Protein AF-A0A9D6EIA3-F1 (afdb_monomer_lite)

Foldseek 3Di:
DEQAALPCVVVVVVCVVVVHAQQAYEYAAPDDPGDTNQVVNCVVRVHAYEYDPPRPDDDDHDHDYAQDWDDPPPDIDGHD

Structure (mmCIF, N/CA/C/O backbone):
da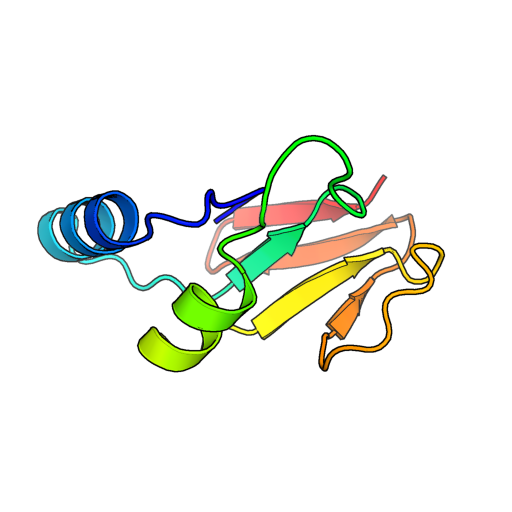ta_AF-A0A9D6EIA3-F1
#
_entry.id   AF-A0A9D6EIA3-F1
#
loop_
_atom_site.group_PDB
_atom_site.id
_atom_site.type_symbol
_atom_site.label_atom_id
_atom_site.label_alt_id
_atom_site.label_comp_id
_atom_site.label_asym_id
_atom_site.label_entity_id
_atom_site.label_seq_id
_atom_site.pdbx_PDB_ins_code
_atom_site.Cartn_x
_atom_site.Cartn_y
_atom_site.Cartn_z
_atom_site.occupancy
_atom_site.B_iso_or_equiv
_atom_site.auth_seq_id
_atom_site.auth_comp_id
_atom_site.auth_asym_id
_atom_site.auth_atom_id
_atom_site.pdbx_PDB_model_num
ATOM 1 N N . MET A 1 1 ? -4.760 4.236 0.999 1.00 96.19 1 MET A N 1
ATOM 2 C CA . MET A 1 1 ? -3.779 5.328 1.126 1.00 96.19 1 MET A CA 1
ATOM 3 C C . MET A 1 1 ? -2.897 5.303 -0.104 1.00 96.19 1 MET A C 1
ATOM 5 O O . MET A 1 1 ? -2.571 4.208 -0.535 1.00 96.19 1 MET A O 1
ATOM 9 N N . VAL A 1 2 ? -2.574 6.455 -0.681 1.00 97.19 2 VAL A N 1
ATOM 10 C CA . VAL A 1 2 ? -1.683 6.590 -1.844 1.00 97.19 2 VAL A CA 1
ATOM 11 C C . VAL A 1 2 ? -0.459 7.387 -1.395 1.00 97.19 2 VAL A C 1
ATOM 13 O O . VAL A 1 2 ? -0.661 8.403 -0.733 1.00 97.19 2 VAL A O 1
ATOM 16 N N . ASP A 1 3 ? 0.747 6.901 -1.687 1.00 96.69 3 ASP A N 1
ATOM 17 C CA . ASP A 1 3 ? 2.050 7.503 -1.345 1.00 96.69 3 ASP A CA 1
ATOM 18 C C . ASP A 1 3 ? 2.134 8.041 0.101 1.00 96.69 3 ASP A C 1
ATOM 20 O O . ASP A 1 3 ? 2.306 9.244 0.321 1.00 96.69 3 ASP A O 1
ATOM 24 N N . PRO A 1 4 ? 1.941 7.190 1.131 1.00 96.88 4 PRO A N 1
ATOM 25 C CA . PRO A 1 4 ? 2.041 7.644 2.514 1.00 96.88 4 PRO A CA 1
ATOM 26 C C . PRO A 1 4 ? 3.467 8.095 2.850 1.00 96.88 4 PRO A C 1
ATOM 28 O O . PRO A 1 4 ? 4.438 7.406 2.537 1.00 96.88 4 PRO A O 1
ATOM 31 N N . GLN A 1 5 ? 3.588 9.190 3.597 1.00 96.06 5 GLN A N 1
ATOM 32 C CA . GLN A 1 5 ? 4.855 9.593 4.205 1.00 96.06 5 GLN A CA 1
ATOM 33 C C . GLN A 1 5 ? 5.216 8.689 5.389 1.00 96.06 5 GLN A C 1
ATOM 35 O O . GLN A 1 5 ? 4.368 7.977 5.927 1.00 96.06 5 GLN A O 1
ATOM 40 N N . GLN A 1 6 ? 6.484 8.737 5.808 1.00 95.56 6 GLN A N 1
ATOM 41 C CA . GLN A 1 6 ? 6.996 7.936 6.922 1.00 95.56 6 GLN A CA 1
ATOM 42 C C . GLN A 1 6 ? 6.242 8.158 8.243 1.00 95.56 6 GLN A C 1
ATOM 44 O O . GLN A 1 6 ? 6.088 7.211 9.012 1.00 95.56 6 GLN A O 1
ATOM 49 N N . GLU A 1 7 ? 5.793 9.385 8.516 1.00 96.94 7 GLU A N 1
ATOM 50 C CA . GLU A 1 7 ? 4.957 9.696 9.677 1.00 96.94 7 GLU A CA 1
ATOM 51 C C . GLU A 1 7 ? 3.510 9.274 9.389 1.00 96.94 7 GLU A C 1
ATOM 53 O O . GLU A 1 7 ? 2.802 9.913 8.609 1.00 96.94 7 GLU A O 1
ATOM 58 N N . ILE A 1 8 ? 3.080 8.156 9.984 1.00 98.00 8 ILE A N 1
ATOM 59 C CA . ILE A 1 8 ? 1.818 7.492 9.619 1.00 98.00 8 ILE A CA 1
ATOM 60 C C . ILE A 1 8 ? 0.657 7.800 10.569 1.00 98.00 8 ILE A C 1
ATOM 62 O O . ILE A 1 8 ? -0.504 7.560 10.225 1.00 98.00 8 ILE A O 1
ATOM 66 N N . GLU A 1 9 ? 0.951 8.317 11.759 1.00 98.25 9 GLU A N 1
ATOM 67 C CA . GLU A 1 9 ? -0.015 8.614 12.816 1.00 98.25 9 GLU A CA 1
ATOM 68 C C . GLU A 1 9 ? -1.167 9.514 12.335 1.00 98.25 9 GLU A C 1
ATOM 70 O O . GLU A 1 9 ? -2.321 9.126 12.548 1.00 98.25 9 GLU A O 1
ATOM 75 N N . PRO A 1 10 ? -0.929 10.612 11.582 1.00 98.12 10 PRO A N 1
ATOM 76 C CA . PRO A 1 10 ? -2.018 11.453 11.085 1.00 98.12 10 PRO A CA 1
ATOM 77 C C . PRO A 1 10 ? -3.021 10.692 10.204 1.00 98.12 10 PRO A C 1
ATOM 79 O O . PRO A 1 10 ? -4.225 10.954 10.244 1.00 98.12 10 PRO A O 1
ATOM 82 N N . TYR A 1 11 ? -2.558 9.711 9.420 1.00 97.88 11 TYR A N 1
ATOM 83 C CA . TYR A 1 11 ? -3.438 8.900 8.573 1.00 97.88 11 TYR A CA 1
ATOM 84 C C . TYR A 1 11 ? -4.322 7.972 9.407 1.00 97.88 11 TYR A C 1
ATOM 86 O O . TYR A 1 11 ? -5.518 7.841 9.132 1.00 97.88 11 TYR A O 1
ATOM 94 N N . LEU A 1 12 ? -3.738 7.338 10.427 1.00 98.19 12 LEU A N 1
ATOM 95 C CA . LEU A 1 12 ? -4.447 6.444 11.341 1.00 98.19 12 LEU A CA 1
ATOM 96 C C . LEU A 1 12 ? -5.509 7.202 12.142 1.00 98.19 12 LEU A C 1
ATOM 98 O O . LEU A 1 12 ? -6.640 6.728 12.257 1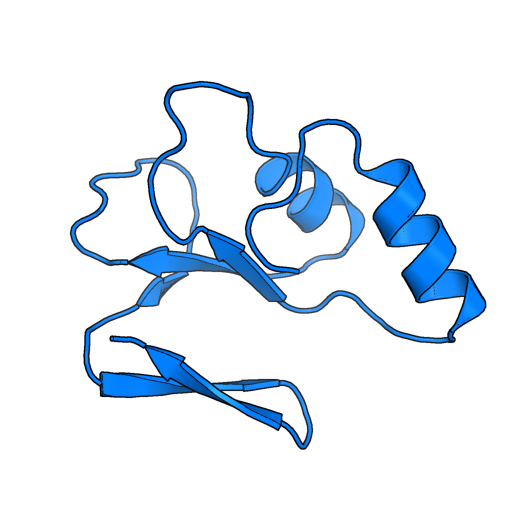.00 98.19 12 LEU A O 1
ATOM 102 N N . GLU A 1 13 ? -5.177 8.394 12.636 1.00 98.31 13 GLU A N 1
ATOM 103 C CA . GLU A 1 13 ? -6.098 9.254 13.381 1.00 98.31 13 GLU A CA 1
ATOM 104 C C . GLU A 1 13 ? -7.285 9.700 12.524 1.00 98.31 13 GLU A C 1
ATOM 106 O O . GLU A 1 13 ? -8.440 9.565 12.937 1.00 98.31 13 GLU A O 1
ATOM 111 N N . VAL A 1 14 ? -7.029 10.166 11.296 1.00 98.31 14 VAL A N 1
ATOM 112 C CA . VAL A 1 14 ? -8.095 10.578 10.371 1.00 98.31 14 VAL A CA 1
ATOM 113 C C . VAL A 1 14 ? -8.988 9.396 9.993 1.00 98.31 14 VAL A C 1
ATOM 115 O O . VAL A 1 14 ? -10.213 9.545 9.947 1.00 98.31 14 VAL A O 1
ATOM 118 N N . ALA A 1 15 ? -8.408 8.222 9.729 1.00 97.88 15 ALA A N 1
ATOM 119 C CA . ALA A 1 15 ? -9.173 7.019 9.416 1.00 97.88 15 ALA A CA 1
ATOM 120 C C . ALA A 1 15 ? -10.060 6.602 10.600 1.00 97.88 15 ALA A C 1
ATOM 122 O O . ALA A 1 15 ? -11.269 6.426 10.425 1.00 97.88 15 ALA A O 1
ATOM 123 N N . ALA A 1 16 ? -9.499 6.546 11.811 1.00 97.69 16 ALA A N 1
ATOM 124 C CA . ALA A 1 16 ? -10.231 6.212 13.029 1.00 97.69 16 ALA A CA 1
ATOM 125 C C . ALA A 1 16 ? -11.364 7.211 13.316 1.00 97.69 16 ALA A C 1
ATOM 127 O O . ALA A 1 16 ? -12.507 6.801 13.528 1.00 97.69 16 ALA A O 1
ATOM 128 N N . GLY A 1 17 ? -11.089 8.517 13.229 1.00 98.56 17 GLY A N 1
ATOM 129 C CA . GLY A 1 17 ? -12.084 9.577 13.428 1.00 98.56 17 GLY A CA 1
ATOM 130 C C . GLY A 1 17 ? -13.245 9.519 12.430 1.00 98.56 17 GLY A C 1
ATOM 131 O O . GLY A 1 17 ? -14.368 9.906 12.753 1.00 98.56 17 GLY A O 1
ATOM 132 N N . LYS A 1 18 ? -13.008 8.973 11.232 1.00 97.94 18 LYS A N 1
ATOM 133 C CA . LYS A 1 18 ? -14.029 8.756 10.195 1.00 97.94 18 LYS A CA 1
ATOM 134 C C . LYS A 1 18 ? -14.641 7.354 10.204 1.00 97.94 18 LYS A C 1
ATOM 136 O O . LYS A 1 18 ? -15.498 7.081 9.367 1.00 97.94 18 LYS A O 1
ATOM 141 N N . ARG A 1 19 ? -14.250 6.478 11.139 1.00 97.44 19 ARG A N 1
ATOM 142 C CA . ARG A 1 19 ? -14.647 5.056 11.178 1.00 97.44 19 ARG A CA 1
ATOM 143 C C . ARG A 1 19 ? -14.322 4.318 9.872 1.00 97.44 19 ARG A C 1
ATOM 145 O O . ARG A 1 19 ? -15.099 3.491 9.403 1.00 97.44 19 ARG A O 1
ATOM 152 N N . LEU A 1 20 ? -13.175 4.639 9.282 1.00 96.94 20 LEU A N 1
ATOM 153 C CA . LEU A 1 20 ? -12.639 3.995 8.088 1.00 96.94 20 LEU A CA 1
ATOM 154 C C . LEU A 1 20 ? -11.485 3.067 8.466 1.00 96.94 20 LEU A C 1
ATOM 156 O O . LEU A 1 20 ? -10.712 3.355 9.377 1.00 96.94 20 LEU A O 1
ATOM 160 N N . ALA A 1 21 ? -11.343 1.979 7.716 1.00 96.62 21 ALA A N 1
ATOM 161 C CA . ALA A 1 21 ? -10.181 1.106 7.785 1.00 96.62 21 ALA A CA 1
ATOM 162 C C . ALA A 1 21 ? -9.278 1.360 6.575 1.00 96.62 21 ALA A C 1
ATOM 164 O O . ALA A 1 21 ? -9.741 1.385 5.433 1.00 96.62 21 ALA A O 1
ATOM 165 N N . ILE A 1 22 ? -7.978 1.518 6.817 1.00 97.88 22 ILE A N 1
ATOM 166 C CA . ILE A 1 22 ? -6.984 1.526 5.745 1.00 97.88 22 ILE A CA 1
ATOM 167 C C . ILE A 1 22 ? -6.725 0.066 5.379 1.00 97.88 22 ILE A C 1
ATOM 169 O O . ILE A 1 22 ? -6.098 -0.660 6.137 1.00 97.88 22 ILE A O 1
ATOM 173 N N . THR A 1 23 ? -7.247 -0.370 4.236 1.00 97.38 23 THR A N 1
ATOM 174 C CA . THR A 1 23 ? -7.119 -1.758 3.749 1.00 97.38 23 THR A CA 1
ATOM 175 C C . THR A 1 23 ? -6.123 -1.898 2.597 1.00 97.38 23 THR A C 1
ATOM 177 O O . THR A 1 23 ? -5.672 -2.999 2.293 1.00 97.38 23 THR A O 1
ATOM 180 N N . HIS A 1 24 ? -5.780 -0.780 1.955 1.00 98.00 24 HIS A N 1
ATOM 181 C CA . HIS A 1 24 ? -4.915 -0.720 0.780 1.00 98.00 24 HIS A CA 1
ATOM 182 C C . HIS A 1 24 ? -3.926 0.433 0.927 1.00 98.00 24 HIS A C 1
ATOM 184 O O . HIS A 1 24 ? -4.327 1.561 1.244 1.00 98.00 24 HIS A O 1
ATOM 190 N N . VAL A 1 25 ? -2.656 0.163 0.650 1.00 98.06 25 VAL A N 1
ATOM 191 C CA . VAL A 1 25 ? -1.603 1.167 0.489 1.00 98.06 25 VAL A CA 1
ATOM 192 C C . VAL A 1 25 ? -1.067 1.061 -0.929 1.00 98.06 25 VAL A C 1
ATOM 194 O O . VAL A 1 25 ? -0.672 -0.018 -1.338 1.00 98.06 25 VAL A O 1
ATOM 197 N N . ILE A 1 26 ? -1.077 2.148 -1.686 1.00 97.94 26 ILE A N 1
ATOM 198 C CA . ILE A 1 26 ? -0.659 2.180 -3.087 1.00 97.94 26 ILE A CA 1
ATOM 199 C C . ILE A 1 26 ? 0.543 3.109 -3.194 1.00 97.94 26 ILE A C 1
ATOM 201 O O . ILE A 1 26 ? 0.448 4.267 -2.799 1.00 97.94 26 ILE A O 1
ATOM 205 N N . GLU A 1 27 ? 1.647 2.595 -3.716 1.00 97.38 27 GLU A N 1
ATOM 206 C CA . GLU A 1 27 ? 2.807 3.381 -4.126 1.00 97.38 27 GLU A CA 1
ATOM 207 C C . GLU A 1 27 ? 2.714 3.633 -5.629 1.00 97.38 27 GLU A C 1
ATOM 209 O O . GLU A 1 27 ? 2.592 2.692 -6.420 1.00 97.38 27 GLU A O 1
ATOM 214 N N . THR A 1 28 ? 2.766 4.897 -6.033 1.00 95.44 28 THR A N 1
ATOM 215 C CA . THR A 1 28 ? 2.755 5.283 -7.448 1.00 95.44 28 THR A CA 1
ATOM 216 C C . THR A 1 28 ? 4.081 4.949 -8.125 1.00 95.44 28 THR A C 1
ATOM 218 O O . THR A 1 28 ? 4.106 4.576 -9.296 1.00 95.44 28 THR A O 1
ATOM 221 N N . HIS A 1 29 ? 5.187 5.043 -7.387 1.00 93.81 29 HIS A N 1
ATOM 222 C CA . HIS A 1 29 ? 6.534 4.724 -7.840 1.00 93.81 29 HIS A CA 1
ATOM 223 C C . HIS A 1 29 ? 7.453 4.434 -6.646 1.00 93.81 29 HIS A C 1
ATOM 225 O O . HIS A 1 29 ? 7.067 4.567 -5.488 1.00 93.81 29 HIS A O 1
ATOM 231 N N . VAL A 1 30 ? 8.694 4.023 -6.919 1.00 92.69 30 VAL A N 1
ATOM 232 C CA . VAL A 1 30 ? 9.720 3.960 -5.871 1.00 92.69 30 VAL A CA 1
ATOM 233 C C . VAL A 1 30 ? 10.158 5.384 -5.538 1.00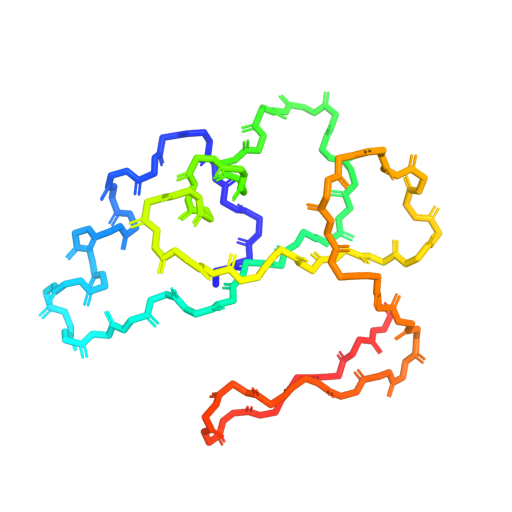 92.69 30 VAL A C 1
ATOM 235 O O . VAL A 1 30 ? 10.775 6.046 -6.370 1.00 92.69 30 VAL A O 1
ATOM 238 N N . GLN A 1 31 ? 9.852 5.829 -4.321 1.00 90.69 31 GLN A N 1
ATOM 239 C CA . GLN A 1 31 ? 10.210 7.160 -3.830 1.00 90.69 31 GLN A CA 1
ATOM 240 C C . GLN A 1 31 ? 11.736 7.299 -3.701 1.00 90.69 31 GLN A C 1
ATOM 242 O O . GLN A 1 31 ? 12.408 6.416 -3.157 1.00 90.69 31 GLN A O 1
ATOM 247 N N . ALA A 1 32 ? 12.287 8.404 -4.202 1.00 89.44 32 ALA A N 1
ATOM 248 C CA . ALA A 1 32 ? 13.726 8.701 -4.159 1.00 89.44 32 ALA A CA 1
ATOM 249 C C . ALA A 1 32 ? 14.066 9.934 -3.303 1.00 89.44 32 ALA A C 1
ATOM 251 O O . ALA A 1 32 ? 15.228 10.172 -2.982 1.00 89.44 32 ALA A O 1
ATOM 252 N N . ASP A 1 33 ? 13.056 10.719 -2.950 1.00 89.31 33 ASP A N 1
ATOM 253 C CA . ASP A 1 33 ? 13.135 11.996 -2.244 1.00 89.31 33 ASP A CA 1
ATOM 254 C C . ASP A 1 33 ? 12.726 11.886 -0.767 1.00 89.31 33 ASP A C 1
ATOM 256 O O . ASP A 1 33 ? 13.140 12.707 0.050 1.00 89.31 33 ASP A O 1
ATOM 260 N N . HIS A 1 34 ? 11.960 10.855 -0.404 1.00 89.31 34 HIS A N 1
ATOM 261 C CA . HIS A 1 34 ? 11.535 10.606 0.966 1.00 89.31 34 HIS A CA 1
ATOM 262 C C . HIS A 1 34 ? 11.400 9.113 1.284 1.00 89.31 34 HIS A C 1
ATOM 264 O O . HIS A 1 34 ? 11.363 8.248 0.408 1.00 89.31 34 HIS A O 1
ATOM 270 N N . LEU A 1 35 ? 11.321 8.805 2.581 1.00 92.75 35 LEU A N 1
ATOM 271 C CA . LEU A 1 35 ? 11.005 7.463 3.050 1.00 92.75 35 LEU A CA 1
ATOM 272 C C . LEU A 1 35 ? 9.488 7.254 3.028 1.00 92.75 35 LEU A C 1
ATOM 274 O O . LEU A 1 35 ? 8.741 7.960 3.704 1.00 92.75 35 LEU A O 1
ATOM 278 N N . SER A 1 36 ? 9.052 6.253 2.269 1.00 95.56 36 SER A N 1
ATOM 279 C CA . SER A 1 36 ? 7.655 5.827 2.231 1.00 95.56 36 SER A CA 1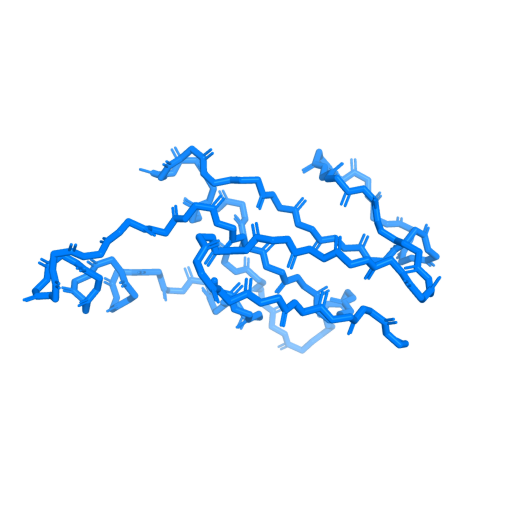
ATOM 280 C C . SER A 1 36 ? 7.210 5.217 3.568 1.00 95.56 36 SER A C 1
ATOM 282 O O . SER A 1 36 ? 7.913 4.407 4.185 1.00 95.56 36 SER A O 1
ATOM 284 N N . GLY A 1 37 ? 5.990 5.559 3.978 1.00 97.12 37 GLY A N 1
ATOM 285 C CA . GLY A 1 37 ? 5.282 4.977 5.114 1.00 97.12 37 GLY A CA 1
ATOM 286 C C . GLY A 1 37 ? 4.546 3.677 4.801 1.00 97.12 37 GLY A C 1
ATOM 287 O O . GLY A 1 37 ? 3.809 3.187 5.655 1.00 97.12 37 GLY A O 1
ATOM 288 N N . ALA A 1 38 ? 4.700 3.084 3.613 1.00 97.31 38 ALA A N 1
ATOM 289 C CA . ALA A 1 38 ? 3.865 1.954 3.214 1.00 97.31 38 ALA A CA 1
ATOM 290 C C . ALA A 1 38 ? 4.048 0.717 4.093 1.00 97.31 38 ALA A C 1
ATOM 292 O O . ALA A 1 38 ? 3.067 0.092 4.486 1.00 97.31 38 ALA A O 1
ATOM 293 N N . ARG A 1 39 ? 5.296 0.392 4.444 1.00 96.00 39 ARG A N 1
ATOM 294 C CA . ARG A 1 39 ? 5.618 -0.729 5.338 1.00 96.00 39 ARG A CA 1
ATOM 295 C C . ARG A 1 39 ? 5.080 -0.536 6.759 1.00 96.00 39 ARG A C 1
ATOM 297 O O . ARG A 1 39 ? 4.297 -1.385 7.179 1.00 96.00 39 ARG A O 1
ATOM 304 N N . PRO A 1 40 ? 5.400 0.558 7.480 1.00 96.88 40 PRO A N 1
ATOM 305 C CA . PRO A 1 40 ? 4.864 0.744 8.825 1.00 96.88 40 PRO A CA 1
ATOM 306 C C . PRO A 1 40 ? 3.332 0.853 8.820 1.00 96.88 40 PRO A C 1
ATOM 308 O O . PRO A 1 40 ? 2.674 0.324 9.715 1.00 96.88 40 PRO A O 1
ATOM 311 N N . LEU A 1 41 ? 2.728 1.458 7.789 1.00 97.75 41 LEU A N 1
ATOM 312 C CA . LEU A 1 41 ? 1.272 1.527 7.683 1.00 97.75 41 LEU A CA 1
ATOM 313 C C . LEU A 1 41 ? 0.650 0.141 7.459 1.00 97.75 41 LEU A C 1
ATOM 315 O O . LEU A 1 41 ? -0.343 -0.189 8.109 1.00 97.75 41 LEU A O 1
ATOM 319 N N . ALA A 1 42 ? 1.237 -0.689 6.592 1.00 97.50 42 ALA A N 1
ATOM 320 C CA . ALA A 1 42 ? 0.802 -2.067 6.368 1.00 97.50 42 ALA A CA 1
ATOM 321 C C . ALA A 1 42 ? 0.943 -2.929 7.630 1.00 97.50 42 ALA A C 1
ATOM 323 O O . ALA A 1 42 ? 0.003 -3.630 7.992 1.00 97.50 42 ALA A O 1
ATOM 324 N N . GLU A 1 43 ? 2.060 -2.828 8.352 1.00 96.81 43 GLU A N 1
ATOM 325 C CA . GLU A 1 43 ? 2.282 -3.548 9.614 1.00 96.81 43 GLU A CA 1
ATOM 326 C C . GLU A 1 43 ? 1.238 -3.185 10.679 1.00 96.81 43 GLU A C 1
ATOM 328 O O . GLU A 1 43 ? 0.752 -4.052 11.403 1.00 96.81 43 GLU A O 1
ATOM 333 N N . ARG A 1 44 ? 0.849 -1.907 10.758 1.00 97.75 44 ARG A N 1
ATOM 334 C CA . ARG A 1 44 ? -0.123 -1.417 11.748 1.00 97.75 44 ARG A CA 1
ATOM 335 C C . ARG A 1 44 ? -1.578 -1.724 11.407 1.00 97.75 44 ARG A C 1
ATOM 337 O O . ARG A 1 44 ? -2.404 -1.757 12.315 1.00 97.75 44 ARG A O 1
ATOM 344 N N . THR A 1 45 ? -1.904 -1.901 10.129 1.00 97.75 45 THR A N 1
ATOM 345 C CA . THR A 1 45 ? -3.299 -1.999 9.652 1.00 97.75 45 THR A CA 1
ATOM 346 C C . THR A 1 45 ? -3.648 -3.352 9.039 1.00 97.75 45 THR A C 1
ATOM 348 O O . THR A 1 45 ? -4.826 -3.668 8.891 1.00 97.75 45 THR A O 1
ATOM 351 N N . GLY A 1 46 ? -2.647 -4.150 8.665 1.00 97.25 46 GLY A N 1
ATOM 352 C CA . GLY A 1 46 ? -2.820 -5.338 7.831 1.00 97.25 46 GLY A CA 1
ATOM 353 C C . GLY A 1 46 ? -3.112 -5.020 6.360 1.00 97.25 46 GLY A C 1
ATOM 354 O O . GLY A 1 46 ? -3.468 -5.926 5.608 1.00 97.25 46 GLY A O 1
ATOM 355 N N . ALA A 1 47 ? -2.998 -3.757 5.936 1.00 97.69 47 ALA A N 1
ATOM 356 C CA . ALA A 1 47 ? -3.241 -3.363 4.554 1.00 97.69 47 ALA A CA 1
ATOM 357 C C . ALA A 1 47 ? -2.236 -4.007 3.591 1.00 97.69 47 ALA A C 1
ATOM 359 O O . ALA A 1 47 ? -1.037 -4.069 3.864 1.00 97.69 47 ALA A O 1
ATOM 360 N N . ALA A 1 48 ? -2.716 -4.414 2.415 1.00 97.00 48 ALA A N 1
ATOM 361 C CA . ALA A 1 48 ? -1.830 -4.838 1.340 1.00 97.00 48 ALA A CA 1
ATOM 362 C C . ALA A 1 48 ? -1.151 -3.616 0.702 1.00 97.00 48 ALA A C 1
ATOM 364 O O . ALA A 1 48 ? -1.805 -2.599 0.451 1.00 97.00 48 ALA A O 1
ATOM 365 N N . ILE A 1 49 ? 0.151 -3.735 0.432 1.00 98.25 49 ILE A N 1
ATOM 366 C CA . ILE A 1 49 ? 0.916 -2.738 -0.321 1.00 98.25 49 ILE A CA 1
ATOM 367 C C . ILE A 1 49 ? 0.841 -3.090 -1.803 1.00 98.25 49 ILE A C 1
ATOM 369 O O . ILE A 1 49 ? 1.103 -4.230 -2.176 1.00 98.25 49 ILE A O 1
ATOM 373 N N . TYR A 1 50 ? 0.511 -2.111 -2.629 1.00 98.19 50 TYR A N 1
ATOM 374 C CA . TYR A 1 50 ? 0.370 -2.195 -4.072 1.00 98.19 50 TYR A CA 1
ATOM 375 C C . TYR A 1 50 ? 1.440 -1.343 -4.724 1.00 98.19 50 TYR A C 1
ATOM 377 O O . TYR A 1 50 ? 1.622 -0.191 -4.337 1.00 98.19 50 TYR A O 1
ATOM 385 N N . LEU A 1 51 ? 2.130 -1.901 -5.708 1.00 97.88 51 LEU A N 1
ATOM 386 C CA . LEU A 1 51 ? 3.134 -1.180 -6.478 1.00 97.88 51 LEU A CA 1
ATOM 387 C C . LEU A 1 51 ? 3.220 -1.789 -7.876 1.00 97.88 51 LEU A C 1
ATOM 389 O O . LEU A 1 51 ? 3.010 -2.991 -8.047 1.00 97.88 51 LEU A O 1
ATOM 393 N N . HIS A 1 52 ? 3.497 -0.961 -8.879 1.00 97.81 52 HIS A N 1
ATOM 394 C CA . HIS A 1 52 ? 3.565 -1.419 -10.261 1.00 97.81 52 HIS A CA 1
ATOM 395 C C . HIS A 1 52 ? 4.635 -2.510 -10.444 1.00 97.81 52 HIS A C 1
ATOM 397 O O . HIS A 1 52 ? 5.732 -2.413 -9.892 1.00 97.81 52 HIS A O 1
ATOM 403 N N . GLU A 1 53 ? 4.352 -3.536 -11.252 1.00 96.44 53 GLU A N 1
ATOM 404 C CA . GLU A 1 53 ? 5.241 -4.699 -11.421 1.00 96.44 53 GLU A CA 1
ATOM 405 C C . GLU A 1 53 ? 6.639 -4.333 -11.951 1.00 96.44 53 GLU A C 1
ATOM 407 O O . GLU A 1 53 ? 7.629 -5.000 -11.652 1.00 96.44 53 GLU A O 1
ATOM 412 N N . LEU A 1 54 ? 6.733 -3.228 -12.694 1.00 95.88 54 LEU A N 1
ATOM 413 C CA . LEU A 1 54 ? 7.987 -2.709 -13.250 1.00 95.88 54 LEU A CA 1
ATOM 414 C C . LEU A 1 54 ? 8.817 -1.876 -12.258 1.00 95.88 54 LEU A C 1
ATOM 416 O O . LEU A 1 54 ? 9.910 -1.436 -12.604 1.00 95.88 54 LEU A O 1
ATOM 420 N N . ALA A 1 55 ? 8.341 -1.661 -11.029 1.00 93.69 55 ALA A N 1
ATOM 421 C CA . ALA A 1 55 ? 9.027 -0.825 -10.045 1.00 93.69 55 ALA A CA 1
ATOM 422 C C . ALA A 1 55 ? 10.322 -1.450 -9.490 1.00 93.69 55 ALA A C 1
ATOM 424 O O . ALA A 1 55 ? 11.132 -0.756 -8.880 1.00 93.69 55 ALA A O 1
ATOM 425 N N . GLY A 1 56 ? 10.526 -2.762 -9.657 1.00 90.69 56 GLY A N 1
ATOM 426 C CA . GLY A 1 56 ? 11.746 -3.450 -9.211 1.00 90.69 56 GLY A CA 1
ATOM 427 C C . GLY A 1 56 ? 11.939 -3.500 -7.687 1.00 90.69 56 GLY A C 1
ATOM 428 O O . GLY A 1 56 ? 13.033 -3.815 -7.209 1.00 90.69 56 GLY A O 1
ATOM 429 N N . ALA A 1 57 ? 10.895 -3.198 -6.913 1.00 91.00 57 ALA A N 1
ATOM 430 C CA . ALA A 1 57 ? 10.927 -3.254 -5.459 1.00 91.00 57 ALA A CA 1
ATOM 431 C C . ALA A 1 57 ? 11.096 -4.693 -4.949 1.00 91.00 57 ALA A C 1
ATOM 433 O O . ALA A 1 57 ? 10.516 -5.637 -5.479 1.00 91.00 57 ALA A O 1
ATOM 434 N N . ARG A 1 58 ? 11.883 -4.860 -3.879 1.00 90.0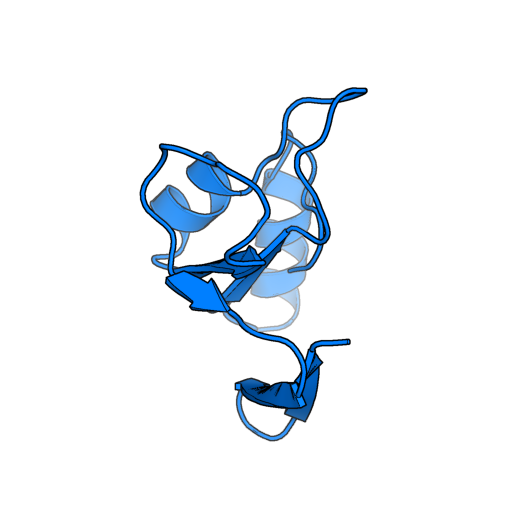6 58 ARG A N 1
ATOM 435 C CA . ARG A 1 58 ? 12.196 -6.182 -3.296 1.00 90.06 58 ARG A CA 1
ATOM 436 C C . ARG A 1 58 ? 11.498 -6.474 -1.971 1.00 90.06 58 ARG A C 1
ATOM 438 O O . ARG A 1 58 ? 11.661 -7.562 -1.428 1.00 90.06 58 ARG A O 1
ATOM 445 N N . PHE A 1 59 ? 10.768 -5.510 -1.421 1.00 89.69 59 PHE A N 1
ATOM 446 C CA . PHE A 1 59 ? 9.981 -5.734 -0.211 1.00 89.69 59 PHE A CA 1
ATOM 447 C C . PHE A 1 59 ? 8.660 -6.443 -0.560 1.00 89.69 59 PHE A C 1
ATOM 449 O O . PHE A 1 59 ? 8.217 -6.345 -1.704 1.00 89.69 59 PHE A O 1
ATOM 456 N N . PRO A 1 60 ? 8.013 -7.146 0.385 1.00 92.88 60 PRO A N 1
ATOM 457 C CA . PRO A 1 60 ? 6.723 -7.786 0.134 1.00 92.88 60 PRO A CA 1
ATOM 458 C C . PRO A 1 60 ? 5.652 -6.775 -0.297 1.00 92.88 60 PRO A C 1
ATOM 460 O O . PRO A 1 60 ? 5.341 -5.840 0.438 1.00 92.88 60 PRO A O 1
ATOM 463 N N . HIS A 1 61 ? 5.089 -6.966 -1.487 1.00 96.31 61 HIS A N 1
ATOM 464 C CA . HIS A 1 61 ? 3.988 -6.172 -2.029 1.00 96.31 61 HIS A CA 1
ATOM 465 C C . HIS A 1 61 ? 3.184 -7.015 -3.023 1.00 96.31 61 HIS A C 1
ATOM 467 O O . HIS A 1 61 ? 3.660 -8.041 -3.515 1.00 96.31 61 HIS A O 1
ATOM 473 N N . ARG A 1 62 ? 1.963 -6.579 -3.325 1.00 97.44 62 ARG A N 1
ATOM 474 C CA . ARG A 1 62 ? 1.175 -7.078 -4.445 1.00 97.44 62 ARG A CA 1
ATOM 475 C C . ARG A 1 62 ? 1.565 -6.281 -5.699 1.00 97.44 62 ARG A C 1
ATOM 477 O O . ARG A 1 62 ? 1.281 -5.081 -5.743 1.00 97.44 62 ARG A O 1
ATOM 484 N N . PRO A 1 63 ? 2.197 -6.910 -6.705 1.00 97.31 63 PRO A N 1
ATOM 485 C CA . PRO A 1 63 ? 2.445 -6.246 -7.974 1.00 97.31 63 PRO A CA 1
ATOM 486 C C . PRO A 1 63 ? 1.117 -5.973 -8.688 1.00 97.31 63 PRO A C 1
ATOM 488 O O . PRO A 1 63 ? 0.208 -6.805 -8.631 1.00 97.31 63 PRO A O 1
ATOM 491 N N . VAL A 1 64 ? 1.026 -4.827 -9.358 1.00 97.81 64 VAL A N 1
ATOM 492 C CA . VAL A 1 64 ? -0.095 -4.471 -10.242 1.00 97.81 64 VAL A CA 1
ATOM 493 C C . VAL A 1 64 ? 0.388 -4.124 -11.641 1.00 97.81 64 VAL A C 1
ATOM 495 O O . VAL A 1 64 ? 1.534 -3.699 -11.812 1.00 97.81 64 VAL A O 1
ATOM 498 N N . LYS A 1 65 ? -0.482 -4.314 -12.632 1.00 97.81 65 LYS A N 1
ATOM 499 C CA . LYS A 1 65 ? -0.191 -4.079 -14.053 1.00 97.8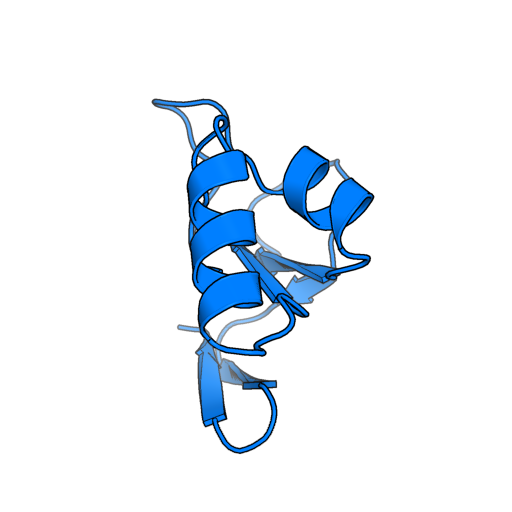1 65 LYS A CA 1
ATOM 500 C C . LYS A 1 65 ? -1.011 -2.923 -14.615 1.00 97.81 65 LYS A C 1
ATOM 502 O O . LYS A 1 65 ? -2.083 -2.619 -14.093 1.00 97.81 65 LYS A O 1
ATOM 507 N N . ASP A 1 66 ? -0.551 -2.349 -15.723 1.00 97.56 66 ASP A N 1
ATOM 508 C CA . ASP A 1 66 ? -1.367 -1.438 -16.531 1.00 97.56 66 ASP A CA 1
ATOM 509 C C . ASP A 1 66 ? -2.733 -2.064 -16.860 1.00 97.56 66 ASP A C 1
ATOM 511 O O . ASP A 1 66 ? -2.852 -3.249 -17.193 1.00 97.56 66 ASP A O 1
ATOM 515 N N . GLY A 1 67 ? -3.781 -1.260 -16.718 1.00 97.69 67 GLY A N 1
ATOM 516 C CA . GLY A 1 67 ? -5.161 -1.650 -16.951 1.00 97.69 67 GLY A CA 1
ATOM 517 C C . GLY A 1 67 ? -5.818 -2.474 -15.843 1.00 97.69 67 GLY A C 1
ATOM 518 O O . GLY A 1 67 ? -7.023 -2.710 -15.933 1.00 97.69 67 GLY A O 1
ATOM 519 N N . GLU A 1 68 ? -5.086 -2.889 -14.806 1.00 98.19 68 GLU A N 1
ATOM 520 C CA . GLU A 1 68 ? -5.645 -3.645 -13.684 1.00 98.19 68 GLU A CA 1
ATOM 521 C C . GLU A 1 68 ? -6.602 -2.783 -12.850 1.00 98.19 68 GLU A C 1
ATOM 523 O O . GLU A 1 68 ? -6.300 -1.637 -12.507 1.00 98.19 68 GLU A O 1
ATOM 528 N N . GLU A 1 69 ? -7.761 -3.344 -12.500 1.00 97.75 69 GLU A N 1
ATOM 529 C CA . GLU A 1 69 ? -8.748 -2.684 -11.647 1.00 97.75 69 GLU A CA 1
ATOM 530 C C . GLU A 1 69 ? -8.663 -3.182 -10.200 1.00 97.75 69 GLU A C 1
ATOM 532 O O . GLU A 1 69 ? -8.768 -4.375 -9.904 1.00 97.75 69 GLU A O 1
ATOM 537 N N . LEU A 1 70 ? -8.510 -2.241 -9.272 1.00 96.75 70 LEU A N 1
ATOM 538 C CA . LEU A 1 70 ? -8.521 -2.465 -7.834 1.00 96.75 70 LEU A CA 1
ATOM 539 C C . LEU A 1 70 ? -9.866 -2.030 -7.252 1.00 96.75 70 LEU A C 1
ATOM 541 O O . LEU A 1 70 ? -10.278 -0.878 -7.394 1.00 96.75 70 LEU A O 1
ATOM 545 N N . THR A 1 71 ? -10.536 -2.950 -6.560 1.00 96.44 71 THR A N 1
ATOM 546 C CA . THR A 1 71 ? -11.794 -2.668 -5.854 1.00 96.44 71 THR A CA 1
ATOM 547 C C . THR A 1 71 ? -11.519 -2.324 -4.391 1.00 96.44 71 THR A C 1
ATOM 549 O O . THR A 1 71 ? -11.020 -3.145 -3.624 1.00 96.44 71 THR A O 1
ATOM 552 N N . LEU A 1 72 ? -11.883 -1.108 -3.995 1.00 93.69 72 LEU A N 1
ATOM 553 C CA . LEU A 1 72 ? -11.719 -0.525 -2.666 1.00 93.69 72 LEU A CA 1
ATOM 554 C C . LEU A 1 72 ? -13.106 -0.324 -2.033 1.00 93.69 72 LEU A C 1
ATOM 556 O O . LEU A 1 72 ? -13.598 0.796 -1.892 1.00 93.69 72 LEU A O 1
ATOM 560 N N . GLY A 1 73 ? -13.784 -1.426 -1.708 1.00 91.69 73 GLY A N 1
ATOM 561 C CA . GLY A 1 73 ? -15.191 -1.384 -1.301 1.00 91.69 73 GLY A CA 1
ATOM 562 C C . GLY A 1 73 ? -16.093 -1.044 -2.489 1.00 91.69 73 GLY A C 1
ATOM 563 O O . GLY A 1 73 ? -16.185 -1.824 -3.428 1.00 91.69 73 GLY A O 1
ATOM 564 N N . ASN A 1 74 ? -16.758 0.112 -2.456 1.00 95.00 74 ASN A N 1
ATOM 565 C CA . ASN A 1 74 ? -17.607 0.603 -3.550 1.00 95.00 74 ASN A CA 1
ATOM 566 C C . ASN A 1 74 ? -16.871 1.530 -4.537 1.00 95.00 74 ASN A C 1
ATOM 568 O O . ASN A 1 74 ? -17.503 2.085 -5.434 1.00 95.00 74 ASN A O 1
ATOM 572 N N . VAL A 1 75 ? -15.565 1.731 -4.355 1.00 95.69 75 VAL A N 1
ATOM 573 C CA . VAL A 1 75 ? -14.713 2.515 -5.256 1.00 95.69 75 VAL A CA 1
ATOM 574 C C . VAL A 1 75 ? -13.904 1.559 -6.128 1.00 95.69 75 VAL A C 1
ATOM 576 O O . VAL A 1 75 ? -13.310 0.617 -5.611 1.00 95.69 75 VAL A O 1
ATOM 579 N N . ALA A 1 76 ? -13.852 1.811 -7.434 1.00 96.06 76 ALA A N 1
ATOM 580 C CA . ALA A 1 76 ? -12.955 1.123 -8.358 1.00 96.06 76 ALA A CA 1
ATOM 581 C C . ALA A 1 76 ? -11.847 2.082 -8.810 1.00 96.06 76 ALA A C 1
ATOM 583 O O . ALA A 1 76 ? -12.109 3.255 -9.081 1.00 96.06 76 ALA A O 1
ATOM 584 N N . MET A 1 77 ? -10.615 1.587 -8.880 1.00 96.69 77 MET A N 1
ATOM 585 C CA . MET A 1 77 ? -9.453 2.330 -9.360 1.00 96.69 77 MET A CA 1
ATOM 586 C C . MET A 1 77 ? -8.759 1.525 -10.452 1.00 96.69 77 MET A C 1
ATOM 588 O O . MET A 1 77 ? -8.456 0.356 -10.238 1.00 96.69 77 MET A O 1
ATOM 592 N N . LYS A 1 78 ? -8.478 2.153 -11.593 1.00 97.69 78 LYS A N 1
ATOM 593 C CA . LYS A 1 78 ? -7.727 1.544 -12.692 1.00 97.69 78 LYS A CA 1
ATOM 594 C C . LYS A 1 78 ? -6.279 2.028 -12.666 1.00 97.69 78 LYS A C 1
ATOM 596 O O . LYS A 1 78 ? -6.048 3.231 -12.561 1.00 97.69 78 LYS A O 1
ATOM 601 N N . VAL A 1 79 ? -5.334 1.099 -12.756 1.00 97.38 79 VAL A N 1
ATOM 602 C CA . VAL A 1 79 ? -3.899 1.387 -12.893 1.00 97.38 79 VAL A CA 1
ATOM 603 C C . VAL A 1 79 ? -3.601 1.808 -14.337 1.00 97.38 79 VAL A C 1
ATOM 605 O O . VAL A 1 79 ? -4.169 1.226 -15.265 1.00 97.38 79 VAL A O 1
ATOM 608 N N . LEU A 1 80 ? -2.755 2.831 -14.501 1.00 93.56 80 LEU A N 1
ATOM 609 C CA . LEU A 1 80 ? -2.301 3.413 -15.772 1.00 93.56 80 LEU A CA 1
ATOM 610 C C . LEU A 1 80 ? -0.773 3.528 -15.790 1.00 93.56 80 LEU A C 1
ATOM 612 O O . LEU A 1 80 ? -0.200 3.620 -14.678 1.00 93.56 80 LEU A O 1
#

Sequence (80 aa):
MVDPQQEIEPYLEVAAGKRLAITHVIETHVQADHLSGARPLAERTGAAIYLHELAGARFPHRPVKDGEELTLGNVAMKVL

pLDDT: mean 96.11, std 2.51, range [89.31, 98.56]

Radius of gyration: 12.53 Å; chains: 1; bounding box: 31×20×30 Å

Secondary structure (DSSP, 8-state):
-BS-BS--HHHHHHHHHTT----EEEESS--SSS-BSHHHHHHHH-PEEEEEGGG---SS-EEE-TTPEEEETTEEEE--